Protein AF-A0A3M6FBQ6-F1 (afdb_monomer_lite)

Sequence (168 aa):
MKNIPTLTKALTYALTIFAPYSPLSLALPIEGKEMNNKLATHYFGRFQLDLPTGSEIVADYKLYNEKVELVSKNGKSDLSSFVDQTIEELKKGTAYGTSSRYEKTIPLSNGSVLILSKLDKLYTFHAYLLTSKNTLYRMLVKSISAKGIDGAINKTRLISESIFFRRP

Foldseek 3Di:
DDDDDDDDDDDDPPPDPPDPPPPPPPPDPDPDPPQPPDWDWDDAPPDIDTDGPPDDDDDWDDDPNWTKAFDDQQQVVCVVVVVVVVQVCQCVCNVVPANWHWDDKDAEDPRKIWTWTDGPQFIKIWTWAAEPNRTTITTIRTGHGPVCVVVVVVVSNVCSVVDYDDDD

pLDDT: mean 81.29, std 21.19, range [33.69, 97.94]

Structure (mmCIF, N/CA/C/O backbone):
data_AF-A0A3M6FBQ6-F1
#
_entry.id   AF-A0A3M6FBQ6-F1
#
loop_
_atom_site.group_PDB
_atom_site.id
_atom_site.type_symbol
_atom_site.label_atom_id
_atom_site.label_alt_id
_atom_site.label_comp_id
_atom_site.label_asym_id
_atom_site.label_entity_id
_atom_site.label_seq_id
_atom_site.pdbx_PDB_ins_code
_atom_site.Cartn_x
_atom_site.Cartn_y
_atom_site.Cartn_z
_atom_site.occupancy
_atom_site.B_iso_or_equiv
_atom_site.auth_seq_id
_atom_site.auth_comp_id
_atom_site.auth_asym_id
_atom_site.auth_atom_id
_atom_site.pdbx_PDB_model_num
ATOM 1 N N . MET A 1 1 ? -65.857 -24.733 -36.275 1.00 38.50 1 MET A N 1
ATOM 2 C CA . MET A 1 1 ? -65.086 -25.917 -36.738 1.00 38.50 1 MET A CA 1
ATOM 3 C C . MET A 1 1 ? -63.778 -25.448 -37.369 1.00 38.50 1 MET A C 1
ATOM 5 O O . MET A 1 1 ? -63.674 -24.265 -37.666 1.00 38.50 1 MET A O 1
ATOM 9 N N . LYS A 1 2 ? -62.782 -26.328 -37.543 1.00 39.53 2 LYS A N 1
ATOM 10 C CA . LYS A 1 2 ? -61.557 -26.017 -38.309 1.00 39.53 2 LYS A CA 1
ATOM 11 C C . LYS A 1 2 ? -61.869 -25.984 -39.814 1.00 39.53 2 LYS A C 1
ATOM 13 O O . LYS A 1 2 ? -62.692 -26.787 -40.245 1.00 39.53 2 LYS A O 1
ATOM 18 N N . ASN A 1 3 ? -61.182 -25.135 -40.589 1.00 35.06 3 ASN A N 1
ATOM 19 C CA . ASN A 1 3 ? -60.287 -25.580 -41.675 1.00 35.06 3 ASN A CA 1
ATOM 20 C C . ASN A 1 3 ? -59.474 -24.426 -42.316 1.00 35.06 3 ASN A C 1
ATOM 22 O O . ASN A 1 3 ? -59.814 -23.255 -42.200 1.00 35.06 3 ASN A O 1
ATOM 26 N N . ILE A 1 4 ? -58.359 -24.832 -42.927 1.00 40.94 4 ILE A N 1
ATOM 27 C CA . ILE A 1 4 ? -57.218 -24.143 -43.587 1.00 40.94 4 ILE A CA 1
ATOM 28 C C . ILE A 1 4 ? -57.056 -24.887 -44.960 1.00 40.94 4 ILE A C 1
ATOM 30 O O . ILE A 1 4 ? -57.608 -25.994 -45.014 1.00 40.94 4 ILE A O 1
ATOM 34 N N . PRO A 1 5 ? -56.369 -24.449 -46.061 1.00 53.56 5 PRO A N 1
ATOM 35 C CA . PRO A 1 5 ? -55.412 -23.347 -46.331 1.00 53.56 5 PRO A CA 1
ATOM 36 C C . PRO A 1 5 ? -56.053 -22.247 -47.234 1.00 53.56 5 PRO A C 1
ATOM 38 O O . PRO A 1 5 ? -57.242 -22.017 -47.059 1.00 53.56 5 PRO A O 1
ATOM 41 N N . THR A 1 6 ? -55.444 -21.452 -48.141 1.00 38.44 6 THR A N 1
ATOM 42 C CA . THR A 1 6 ? -54.124 -21.363 -48.845 1.00 38.44 6 THR A CA 1
ATOM 43 C C . THR A 1 6 ? -53.956 -19.893 -49.296 1.00 38.44 6 THR A C 1
ATOM 45 O O . THR A 1 6 ? -54.963 -19.295 -49.655 1.00 38.44 6 THR A O 1
ATOM 48 N N . LEU A 1 7 ? -52.838 -19.149 -49.247 1.00 40.38 7 LEU A N 1
ATOM 49 C CA . LEU A 1 7 ? -51.368 -19.338 -49.286 1.00 40.38 7 LEU A CA 1
ATOM 50 C C . LEU A 1 7 ? -50.700 -19.138 -50.669 1.00 40.38 7 LEU A C 1
ATOM 52 O O . LEU A 1 7 ? -50.410 -20.094 -51.373 1.00 40.38 7 LEU A O 1
ATOM 56 N N . THR A 1 8 ? -50.332 -17.882 -50.949 1.00 39.19 8 THR A N 1
ATOM 57 C CA . THR A 1 8 ? -49.108 -17.417 -51.653 1.00 39.19 8 THR A CA 1
ATOM 58 C C . THR A 1 8 ? -48.878 -15.968 -51.198 1.00 39.19 8 THR A C 1
ATOM 60 O O . THR A 1 8 ? -49.804 -15.169 -51.243 1.00 39.19 8 THR A O 1
ATOM 63 N N . LYS A 1 9 ? -47.784 -15.647 -50.494 1.00 34.19 9 LYS A N 1
ATOM 64 C CA . LYS A 1 9 ? -46.467 -15.228 -51.029 1.00 34.19 9 LYS A CA 1
ATOM 65 C C . LYS A 1 9 ? -46.538 -14.034 -52.003 1.00 34.19 9 LYS A C 1
ATOM 67 O O . LYS A 1 9 ? -47.236 -14.136 -52.998 1.00 34.19 9 LYS A O 1
ATOM 72 N N . ALA A 1 10 ? -45.752 -12.965 -51.853 1.00 40.75 10 ALA A N 1
ATOM 73 C CA . ALA A 1 10 ? -44.943 -12.479 -50.722 1.00 40.75 10 ALA A CA 1
ATOM 74 C C . ALA A 1 10 ? -44.494 -11.032 -51.024 1.00 40.75 10 ALA A C 1
ATOM 76 O O . ALA A 1 10 ? -44.232 -10.730 -52.186 1.00 40.75 10 ALA A O 1
ATOM 77 N N . LEU A 1 11 ? -44.291 -10.181 -50.010 1.00 33.69 11 LEU A N 1
ATOM 78 C CA . LEU A 1 11 ? -43.381 -9.036 -50.150 1.00 33.69 11 LEU A CA 1
ATOM 79 C C . LEU A 1 11 ? -42.716 -8.694 -48.811 1.00 33.69 11 LEU A C 1
ATOM 81 O O . LEU A 1 11 ? -43.385 -8.478 -47.802 1.00 33.69 11 LEU A O 1
ATOM 85 N N . THR A 1 12 ? -41.386 -8.697 -48.801 1.00 37.66 12 THR A N 1
ATOM 86 C CA . THR A 1 12 ? -40.575 -8.603 -47.583 1.00 37.66 12 THR A CA 1
ATOM 87 C C . THR A 1 12 ? -40.257 -7.143 -47.269 1.00 37.66 12 THR A C 1
ATOM 89 O O . THR A 1 12 ? -39.414 -6.541 -47.931 1.00 37.66 12 THR A O 1
ATOM 92 N N . TYR A 1 13 ? -40.881 -6.568 -46.238 1.00 38.50 13 TYR A N 1
ATOM 93 C CA . TYR A 1 13 ? -40.483 -5.253 -45.723 1.00 38.50 13 TYR A CA 1
ATOM 94 C C . TYR A 1 13 ? -39.176 -5.362 -44.925 1.00 38.50 13 TYR A C 1
ATOM 96 O O . TYR A 1 13 ? -39.173 -5.552 -43.710 1.00 38.50 13 TYR A O 1
ATOM 104 N N . ALA A 1 14 ? -38.048 -5.246 -45.627 1.00 39.47 14 ALA A N 1
ATOM 105 C CA . ALA A 1 14 ? -36.740 -5.069 -45.012 1.00 39.47 14 ALA A CA 1
ATOM 106 C C . ALA A 1 14 ? -36.617 -3.630 -44.484 1.00 39.47 14 ALA A C 1
ATOM 108 O O . ALA A 1 14 ? -36.318 -2.706 -45.240 1.00 39.47 14 ALA A O 1
ATOM 109 N N . LEU A 1 15 ? -36.873 -3.432 -43.188 1.00 36.41 15 LEU A N 1
ATOM 110 C CA . LEU A 1 15 ? -36.732 -2.126 -42.547 1.00 36.41 15 LEU A CA 1
ATOM 111 C C . LEU A 1 15 ? -35.239 -1.813 -42.329 1.00 36.41 15 LEU A C 1
ATOM 113 O O . LEU A 1 15 ? -34.652 -2.177 -41.310 1.00 36.41 15 LEU A O 1
ATOM 117 N N . THR A 1 16 ? -34.605 -1.170 -43.309 1.00 39.09 16 THR A N 1
ATOM 118 C CA . THR A 1 16 ? -33.205 -0.739 -43.226 1.00 39.09 16 THR A CA 1
ATOM 119 C C . THR A 1 16 ? -33.051 0.396 -42.217 1.00 39.09 16 THR A C 1
ATOM 121 O O . THR A 1 16 ? -33.258 1.570 -42.524 1.00 39.09 16 THR A O 1
ATOM 124 N N . ILE A 1 17 ? -32.657 0.050 -40.990 1.00 43.06 17 ILE A N 1
ATOM 125 C CA . ILE A 1 17 ? -32.263 1.035 -39.980 1.00 43.06 17 ILE A CA 1
ATOM 126 C C . ILE A 1 17 ? -30.976 1.715 -40.460 1.00 43.06 17 ILE A C 1
ATOM 128 O O . ILE A 1 17 ? -29.884 1.159 -40.341 1.00 43.06 17 ILE A O 1
ATOM 132 N N . PHE A 1 18 ? -31.108 2.929 -40.995 1.00 38.28 18 PHE A N 1
ATOM 133 C CA . PHE A 1 18 ? -29.983 3.823 -41.259 1.00 38.28 18 PHE A CA 1
ATOM 134 C C . PHE A 1 18 ? -29.390 4.300 -39.927 1.00 38.28 18 PHE A C 1
ATOM 136 O O . PHE A 1 18 ? -29.717 5.371 -39.419 1.00 38.28 18 PHE A O 1
ATOM 143 N N . ALA A 1 19 ? -28.497 3.494 -39.355 1.00 45.62 19 ALA A N 1
ATOM 144 C CA . ALA A 1 19 ? -27.541 3.993 -38.384 1.00 45.62 19 ALA A CA 1
ATOM 145 C C . ALA A 1 19 ? -26.556 4.917 -39.127 1.00 45.62 19 ALA A C 1
ATOM 147 O O . ALA A 1 19 ? -25.917 4.459 -40.081 1.00 45.62 19 ALA A O 1
ATOM 148 N N . PRO A 1 20 ? -26.408 6.197 -38.738 1.00 44.94 20 PRO A N 1
ATOM 149 C CA . PRO A 1 20 ? -25.350 7.029 -39.283 1.00 44.94 20 PRO A CA 1
ATOM 150 C C . PRO A 1 20 ? -24.011 6.470 -38.797 1.00 44.94 20 PRO A C 1
ATOM 152 O O . PRO A 1 20 ? -23.634 6.637 -37.638 1.00 44.94 20 PRO A O 1
ATOM 155 N N . TYR A 1 21 ? -23.290 5.793 -39.691 1.00 41.84 21 TYR A N 1
ATOM 156 C CA . TYR A 1 21 ? -21.879 5.503 -39.480 1.00 41.84 21 TYR A CA 1
ATOM 157 C C . TYR A 1 21 ? -21.140 6.838 -39.394 1.00 41.84 21 TYR A C 1
ATOM 159 O O . TYR A 1 21 ? -20.873 7.469 -40.417 1.00 41.84 21 TYR A O 1
ATOM 167 N N . SER A 1 22 ? -20.793 7.262 -38.177 1.00 48.62 22 SER A N 1
ATOM 168 C CA . SER A 1 22 ? -19.751 8.265 -37.984 1.00 48.62 22 SER A CA 1
ATOM 169 C C . SER A 1 22 ? -18.507 7.776 -38.730 1.00 48.62 22 SER A C 1
ATOM 171 O O . SER A 1 22 ? -18.017 6.690 -38.396 1.00 48.62 22 SER A O 1
ATOM 173 N N . PRO A 1 23 ? -17.992 8.504 -39.736 1.00 47.41 23 PRO A N 1
ATOM 174 C CA . PRO A 1 23 ? -16.745 8.111 -40.365 1.00 47.41 23 PRO A CA 1
ATOM 175 C C . PRO A 1 23 ? -15.662 8.098 -39.286 1.00 47.41 23 PRO A C 1
ATOM 177 O O . PRO A 1 23 ? -15.526 9.056 -38.520 1.00 47.41 23 PRO A O 1
ATOM 180 N N . LEU A 1 24 ? -14.902 7.002 -39.211 1.00 45.06 24 LEU A N 1
ATOM 181 C CA . LEU A 1 24 ? -13.674 6.972 -38.422 1.00 45.06 24 LEU A CA 1
ATOM 182 C C . LEU A 1 24 ? -12.810 8.138 -38.896 1.00 45.06 24 LEU A C 1
ATOM 184 O O . LEU A 1 24 ? -12.448 8.193 -40.072 1.00 45.06 24 LEU A O 1
ATOM 188 N N . SER A 1 25 ? -12.531 9.080 -37.994 1.00 47.38 25 SER A N 1
ATOM 189 C CA . SER A 1 25 ? -11.725 10.251 -38.319 1.00 47.38 25 SER A CA 1
ATOM 190 C C . SER A 1 25 ? -10.333 9.781 -38.726 1.00 47.38 25 SER A C 1
ATOM 192 O O . SER A 1 25 ? -9.545 9.347 -37.883 1.00 47.38 25 SER A O 1
ATOM 194 N N . LEU A 1 26 ? -10.054 9.818 -40.030 1.00 46.34 26 LEU A N 1
ATOM 195 C CA . LEU A 1 26 ? -8.717 9.598 -40.558 1.00 46.34 26 LEU A CA 1
ATOM 196 C C . LEU A 1 26 ? -7.842 10.727 -40.024 1.00 46.34 26 LEU A C 1
ATOM 198 O O . LEU A 1 26 ? -7.990 11.880 -40.429 1.00 46.34 26 LEU A O 1
ATOM 202 N N . ALA A 1 27 ? -6.961 10.387 -39.084 1.00 51.53 27 ALA A N 1
ATOM 203 C CA . ALA A 1 27 ? -5.993 11.326 -38.548 1.00 51.53 27 ALA A CA 1
ATOM 204 C C . ALA A 1 27 ? -5.185 11.914 -39.711 1.00 51.53 27 ALA A C 1
ATOM 206 O O . ALA A 1 27 ? -4.566 11.175 -40.480 1.00 51.53 27 ALA A O 1
ATOM 207 N N . LEU A 1 28 ? -5.223 13.242 -39.848 1.00 47.66 28 LEU A N 1
ATOM 208 C CA . LEU A 1 28 ? -4.429 13.942 -40.850 1.00 47.66 28 LEU A CA 1
ATOM 209 C C . LEU A 1 28 ? -2.942 13.623 -40.622 1.00 47.66 28 LEU A C 1
ATOM 211 O O . LEU A 1 28 ? -2.510 13.574 -39.465 1.00 47.66 28 LEU A O 1
ATOM 215 N N . PRO A 1 29 ? -2.151 13.409 -41.690 1.00 42.69 29 PRO A N 1
ATOM 216 C CA . PRO A 1 29 ? -0.722 13.193 -41.545 1.00 42.69 29 PRO A CA 1
ATOM 217 C C . PRO A 1 29 ? -0.098 14.443 -40.920 1.00 42.69 29 PRO A C 1
ATOM 219 O O . PRO A 1 29 ? -0.137 15.527 -41.501 1.00 42.69 29 PRO A O 1
ATOM 222 N N . ILE A 1 30 ? 0.456 14.290 -39.718 1.00 54.59 30 ILE A N 1
ATOM 223 C CA . ILE A 1 30 ? 1.212 15.351 -39.052 1.00 54.59 30 ILE A CA 1
ATOM 224 C C . ILE A 1 30 ? 2.458 15.612 -39.901 1.00 54.59 30 ILE A C 1
ATOM 226 O O . ILE A 1 30 ? 3.219 14.679 -40.166 1.00 54.59 30 ILE A O 1
ATOM 230 N N . GLU A 1 31 ? 2.668 16.860 -40.330 1.00 45.16 31 GLU A N 1
ATOM 231 C CA . GLU A 1 31 ? 3.867 17.222 -41.088 1.00 45.16 31 GLU A CA 1
ATOM 232 C C . GLU A 1 31 ? 5.129 16.864 -40.297 1.00 45.16 31 GLU A C 1
ATOM 234 O O . GLU A 1 31 ? 5.275 17.178 -39.111 1.00 45.16 31 GLU A O 1
ATOM 239 N N . GLY A 1 32 ? 6.034 16.154 -40.967 1.00 47.56 32 GLY A N 1
ATOM 240 C CA . GLY A 1 32 ? 7.158 15.499 -40.324 1.00 47.56 32 GLY A CA 1
ATOM 241 C C . GLY A 1 32 ? 8.203 16.477 -39.800 1.00 47.56 32 GLY A C 1
ATOM 242 O O . GLY A 1 32 ? 9.180 16.767 -40.487 1.00 47.56 32 GLY A O 1
ATOM 243 N N . LYS A 1 33 ? 8.117 16.822 -38.510 1.00 51.12 33 LYS A N 1
ATOM 244 C CA . LYS A 1 33 ? 9.339 16.738 -37.695 1.00 51.12 33 LYS A CA 1
ATOM 245 C C . LYS A 1 33 ? 9.882 15.323 -37.862 1.00 51.12 33 LYS A C 1
ATOM 247 O O . LYS A 1 33 ? 9.116 14.372 -37.714 1.00 51.12 33 LYS A O 1
ATOM 252 N N . GLU A 1 34 ? 11.178 15.180 -38.128 1.00 52.22 34 GLU A N 1
ATOM 253 C CA . GLU A 1 34 ? 11.815 13.865 -38.108 1.00 52.22 34 GLU A CA 1
ATOM 254 C C . GLU A 1 34 ? 11.585 13.223 -36.736 1.00 52.22 34 GLU A C 1
ATOM 256 O O . GLU A 1 34 ? 12.182 13.615 -35.729 1.00 52.22 34 GLU A O 1
ATOM 261 N N . MET A 1 35 ? 10.691 12.233 -36.685 1.00 55.72 35 MET A N 1
ATOM 262 C CA . MET A 1 35 ? 10.605 11.364 -35.528 1.00 55.72 35 MET A CA 1
ATOM 263 C C . MET A 1 35 ? 11.943 10.646 -35.417 1.00 55.72 35 MET A C 1
ATOM 265 O O . MET A 1 35 ? 12.365 9.918 -36.315 1.00 55.72 35 MET A O 1
ATOM 269 N N . ASN A 1 36 ? 12.618 10.860 -34.292 1.00 59.03 36 ASN A N 1
ATOM 270 C CA . ASN A 1 36 ? 13.792 10.095 -33.919 1.00 59.03 36 ASN A CA 1
ATOM 271 C C . ASN A 1 36 ? 13.317 8.655 -33.677 1.00 59.03 36 ASN A C 1
ATOM 273 O O . ASN A 1 36 ? 12.908 8.321 -32.568 1.00 59.03 36 ASN A O 1
ATOM 277 N N . ASN A 1 37 ? 13.317 7.833 -34.735 1.00 69.81 37 ASN A N 1
ATOM 278 C CA . ASN A 1 37 ? 12.667 6.512 -34.833 1.00 69.81 37 ASN A CA 1
ATOM 279 C C . ASN A 1 37 ? 13.227 5.435 -33.878 1.00 69.81 37 ASN A C 1
ATOM 281 O O . ASN A 1 37 ? 12.945 4.246 -34.013 1.00 69.81 37 ASN A O 1
ATOM 285 N N . LYS A 1 38 ? 14.011 5.848 -32.882 1.00 89.62 38 LYS A N 1
ATOM 286 C CA . LYS A 1 38 ? 14.379 5.060 -31.714 1.00 89.62 38 LYS A CA 1
ATOM 287 C C . LYS A 1 38 ? 13.136 4.859 -30.852 1.00 89.62 38 LYS A C 1
ATOM 289 O O . LYS A 1 38 ? 12.667 5.784 -30.184 1.00 89.62 38 LYS A O 1
ATOM 294 N N . LEU A 1 39 ? 12.620 3.638 -30.853 1.00 92.25 39 LEU A N 1
ATOM 295 C CA . LEU A 1 39 ? 11.622 3.210 -29.883 1.00 92.25 39 LEU A CA 1
ATOM 296 C C . LEU A 1 39 ? 12.296 2.891 -28.540 1.00 92.25 39 LEU A C 1
ATOM 298 O O . LEU A 1 39 ? 13.438 2.429 -28.501 1.00 92.25 39 LEU A O 1
ATOM 302 N N . ALA A 1 40 ? 11.575 3.132 -27.452 1.00 93.06 40 ALA A N 1
ATOM 303 C CA . ALA A 1 40 ? 11.929 2.753 -26.095 1.00 93.06 40 ALA A CA 1
ATOM 304 C C . ALA A 1 40 ? 10.881 1.768 -25.555 1.00 93.06 40 ALA A C 1
ATOM 306 O O . ALA A 1 40 ? 9.677 1.977 -25.711 1.00 93.06 40 ALA A O 1
ATOM 307 N N . THR A 1 41 ? 11.341 0.687 -24.926 1.00 94.62 41 THR A N 1
ATOM 308 C CA . THR A 1 41 ? 10.480 -0.402 -24.452 1.00 94.62 41 THR A CA 1
ATOM 309 C C . THR A 1 41 ? 9.962 -0.133 -23.042 1.00 94.62 41 THR A C 1
ATOM 311 O O . THR A 1 41 ? 10.700 -0.244 -22.059 1.00 94.62 41 THR A O 1
ATOM 314 N N . HIS A 1 42 ? 8.670 0.165 -22.924 1.00 95.06 42 HIS A N 1
ATOM 315 C CA . HIS A 1 42 ? 7.988 0.395 -21.653 1.00 95.06 42 HIS A CA 1
ATOM 316 C C . HIS A 1 42 ? 7.185 -0.835 -21.207 1.00 95.06 42 HIS A C 1
ATOM 318 O O . HIS A 1 42 ? 6.826 -1.702 -22.005 1.00 95.06 42 HIS A O 1
ATOM 324 N N . TYR A 1 43 ? 6.920 -0.929 -19.901 1.00 95.12 43 TYR A N 1
ATOM 325 C CA . TYR A 1 43 ? 6.293 -2.093 -19.274 1.00 95.12 43 TYR A CA 1
ATOM 326 C C . TYR A 1 43 ? 5.137 -1.651 -18.376 1.00 95.12 43 TYR A C 1
ATOM 328 O O . TYR A 1 43 ? 5.350 -0.960 -17.381 1.00 95.12 43 TYR A O 1
ATOM 336 N N . PHE A 1 44 ? 3.922 -2.087 -18.709 1.00 95.38 44 PHE A N 1
ATOM 337 C CA . PHE A 1 44 ? 2.683 -1.701 -18.038 1.00 95.38 44 PHE A CA 1
ATOM 338 C C . PHE A 1 44 ? 1.984 -2.949 -17.482 1.00 95.38 44 PHE A C 1
ATOM 340 O O . PHE A 1 44 ? 1.238 -3.655 -18.167 1.00 95.38 44 PHE A O 1
ATOM 347 N N . GLY A 1 45 ? 2.268 -3.262 -16.215 1.00 93.31 45 GLY A N 1
ATOM 348 C CA . GLY A 1 45 ? 1.726 -4.432 -15.521 1.00 93.31 45 GLY A CA 1
ATOM 349 C C . GLY A 1 45 ? 2.250 -5.751 -16.096 1.00 93.31 45 GLY A C 1
ATOM 350 O O . GLY A 1 45 ? 3.309 -6.221 -15.691 1.00 93.31 45 GLY A O 1
ATOM 351 N N . ARG A 1 46 ? 1.494 -6.359 -17.019 1.00 95.19 46 ARG A N 1
ATOM 352 C CA . ARG A 1 46 ? 1.875 -7.591 -17.743 1.00 95.19 46 ARG A CA 1
ATOM 353 C C . ARG A 1 46 ? 2.203 -7.366 -19.221 1.00 95.19 46 ARG A C 1
ATOM 355 O O . ARG A 1 46 ? 2.594 -8.314 -19.892 1.00 95.19 46 ARG A O 1
ATOM 362 N N . PHE A 1 47 ? 2.034 -6.146 -19.725 1.00 96.38 47 PHE A N 1
ATOM 363 C CA . PHE A 1 47 ? 2.230 -5.817 -21.133 1.00 96.38 47 PHE A CA 1
ATOM 364 C C . PHE A 1 47 ? 3.555 -5.090 -21.352 1.00 96.38 47 PHE A C 1
ATOM 366 O O . PHE A 1 47 ? 3.976 -4.283 -20.522 1.00 96.38 47 PHE A O 1
ATOM 373 N N . GLN A 1 48 ? 4.184 -5.370 -22.489 1.00 96.38 48 GLN A N 1
ATOM 374 C CA . GLN A 1 48 ? 5.293 -4.601 -23.042 1.00 96.38 48 GLN A CA 1
ATOM 375 C C . GLN A 1 48 ? 4.742 -3.719 -24.168 1.00 96.38 48 GLN A C 1
ATOM 377 O O . GLN A 1 48 ? 3.884 -4.171 -24.926 1.00 96.38 48 GLN A O 1
ATOM 382 N N . LEU A 1 49 ? 5.210 -2.476 -24.266 1.00 95.44 49 LEU A N 1
ATOM 383 C CA . LEU A 1 49 ? 4.820 -1.540 -25.317 1.00 95.44 49 LEU A CA 1
ATOM 384 C C . LEU A 1 49 ? 6.013 -0.668 -25.710 1.00 95.44 49 LEU A C 1
ATOM 386 O O . LEU A 1 49 ? 6.586 0.022 -24.867 1.00 95.44 49 LEU A O 1
ATOM 390 N N . ASP A 1 50 ? 6.363 -0.693 -26.989 1.00 95.69 50 ASP A N 1
ATOM 391 C CA . ASP A 1 50 ? 7.426 0.130 -27.557 1.00 95.69 50 ASP A CA 1
ATOM 392 C C . ASP A 1 50 ?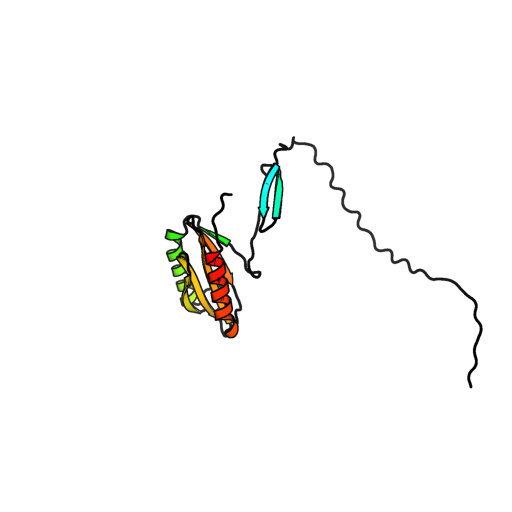 6.855 1.487 -27.998 1.00 95.69 50 ASP A C 1
ATOM 394 O O . ASP A 1 50 ? 5.892 1.546 -28.764 1.00 95.69 50 ASP A O 1
ATOM 398 N N . LEU A 1 51 ? 7.421 2.583 -27.484 1.00 93.25 51 LEU A N 1
ATOM 399 C CA . LEU A 1 51 ? 6.951 3.958 -27.711 1.00 93.25 51 LEU A CA 1
ATOM 400 C C . LEU A 1 51 ? 8.080 4.843 -28.269 1.00 93.25 51 LEU A C 1
ATOM 402 O O . LEU A 1 51 ? 9.247 4.572 -27.988 1.00 93.25 51 LEU A O 1
ATOM 406 N N . PRO A 1 52 ? 7.788 5.918 -29.026 1.00 93.81 52 PRO A N 1
ATOM 407 C CA . PRO A 1 52 ? 8.813 6.859 -29.480 1.00 93.81 52 PRO A CA 1
ATOM 408 C C . PRO A 1 52 ? 9.618 7.452 -28.315 1.00 93.81 52 PRO A C 1
ATOM 410 O O . PRO A 1 52 ? 9.044 7.893 -27.314 1.00 93.81 52 PRO A O 1
ATOM 413 N N . THR A 1 53 ? 10.947 7.498 -28.442 1.00 90.94 53 THR A N 1
ATOM 414 C CA . THR A 1 53 ? 11.823 8.098 -27.421 1.00 90.94 53 THR A CA 1
ATOM 415 C C . THR A 1 53 ? 11.442 9.560 -27.178 1.00 90.94 53 THR A C 1
ATOM 417 O O . THR A 1 53 ? 11.434 10.363 -28.108 1.00 90.94 53 THR A O 1
ATOM 420 N N . GLY A 1 54 ? 11.167 9.911 -25.918 1.00 87.94 54 GLY A N 1
ATOM 421 C CA . GLY A 1 54 ? 10.709 11.250 -25.525 1.00 87.94 54 GLY A CA 1
ATOM 422 C C . GLY A 1 54 ? 9.186 11.414 -25.462 1.00 87.94 54 GLY A C 1
ATOM 423 O O . GLY A 1 54 ? 8.718 12.528 -25.259 1.00 87.94 54 GLY A O 1
ATOM 424 N N . SER A 1 55 ? 8.415 10.330 -25.603 1.00 90.31 55 SER A N 1
ATOM 425 C CA . SER A 1 55 ? 6.972 10.329 -25.322 1.00 90.31 55 SER A CA 1
ATOM 426 C C . SER A 1 55 ? 6.685 10.717 -23.865 1.00 90.31 55 SER A C 1
ATOM 428 O O . SER A 1 55 ? 7.281 10.154 -22.944 1.00 90.31 55 SER A O 1
ATOM 430 N N . GLU A 1 56 ? 5.737 11.628 -23.641 1.00 94.00 56 GLU A N 1
ATOM 431 C CA . GLU A 1 56 ? 5.200 11.910 -22.306 1.00 94.00 56 GLU A CA 1
ATOM 432 C C . GLU A 1 56 ? 4.260 10.772 -21.882 1.00 94.00 56 GLU A C 1
ATOM 434 O O . GLU A 1 56 ? 3.301 10.445 -22.581 1.00 94.00 56 GLU A O 1
ATOM 439 N N . ILE A 1 57 ? 4.554 10.128 -20.748 1.00 92.62 57 ILE A N 1
ATOM 440 C CA . ILE A 1 57 ? 3.860 8.917 -20.291 1.00 92.62 57 ILE A CA 1
ATOM 441 C C . ILE A 1 57 ? 3.288 9.153 -18.894 1.00 92.62 57 ILE A C 1
ATOM 443 O O . ILE A 1 57 ? 4.028 9.368 -17.934 1.00 92.62 57 ILE A O 1
ATOM 447 N N . VAL A 1 58 ? 1.966 9.029 -18.775 1.00 93.00 58 VAL A N 1
ATOM 448 C CA . VAL A 1 58 ? 1.242 8.981 -17.498 1.00 93.00 58 VAL A CA 1
ATOM 449 C C . VAL A 1 58 ? 0.685 7.570 -17.321 1.00 93.00 58 VAL A C 1
ATOM 451 O O . VAL A 1 58 ? 0.065 7.030 -18.235 1.00 93.00 58 VAL A O 1
ATOM 454 N N . ALA A 1 59 ? 0.912 6.957 -16.158 1.00 92.38 59 ALA A N 1
ATOM 455 C CA . ALA A 1 59 ? 0.463 5.599 -15.866 1.00 92.38 59 ALA A CA 1
ATOM 456 C C . ALA A 1 59 ? 0.026 5.458 -14.403 1.00 92.38 59 ALA A C 1
ATOM 458 O O . ALA A 1 59 ? 0.814 5.701 -13.489 1.00 92.38 59 ALA A O 1
ATOM 459 N N . ASP A 1 60 ? -1.212 5.006 -14.199 1.00 93.75 60 ASP A N 1
ATOM 460 C CA . ASP A 1 60 ? -1.771 4.669 -12.890 1.00 93.75 60 ASP A CA 1
ATOM 461 C C . ASP A 1 60 ? -1.886 3.151 -12.721 1.00 93.75 60 ASP A C 1
ATOM 463 O O . ASP A 1 60 ? -2.302 2.430 -13.630 1.00 93.75 60 ASP A O 1
ATOM 467 N N . TYR A 1 61 ? -1.569 2.665 -11.520 1.00 95.31 61 TYR A N 1
ATOM 468 C CA . TYR A 1 61 ? -1.618 1.246 -11.176 1.00 95.31 61 TYR A CA 1
ATOM 469 C C . TYR A 1 61 ? -2.683 0.971 -10.116 1.00 95.31 61 TYR A C 1
ATOM 471 O O . TYR A 1 61 ? -2.862 1.740 -9.169 1.00 95.31 61 TYR A O 1
ATOM 479 N N . LYS A 1 62 ? -3.383 -0.159 -10.261 1.00 96.00 62 LYS A N 1
ATOM 480 C CA . LYS A 1 62 ? -4.417 -0.616 -9.327 1.00 96.00 62 LYS A CA 1
ATOM 481 C C . LYS A 1 62 ? -4.223 -2.077 -8.937 1.00 96.00 62 LYS A C 1
ATOM 483 O O . LYS A 1 62 ? -3.963 -2.918 -9.794 1.00 96.00 62 LYS A O 1
ATOM 488 N N . LEU A 1 63 ? -4.450 -2.387 -7.663 1.00 94.19 63 LEU A N 1
ATOM 489 C CA . LEU A 1 63 ? -4.570 -3.748 -7.138 1.00 94.19 63 LEU A CA 1
ATOM 490 C C . LEU A 1 63 ? -5.925 -3.870 -6.435 1.00 94.19 63 LEU A C 1
ATOM 492 O O . LEU A 1 63 ? -6.284 -3.027 -5.622 1.00 94.19 63 LEU A O 1
ATOM 496 N N . TYR A 1 64 ? -6.708 -4.898 -6.774 1.00 92.25 64 TYR A N 1
ATOM 497 C CA . TYR A 1 64 ? -8.087 -5.062 -6.279 1.00 92.25 64 TYR A CA 1
ATOM 498 C C . TYR A 1 64 ? -8.978 -3.808 -6.484 1.00 92.25 64 TYR A C 1
ATOM 500 O O . TYR A 1 64 ? -9.811 -3.492 -5.643 1.00 92.25 64 TYR A O 1
ATOM 508 N N . ASN A 1 65 ? -8.802 -3.114 -7.620 1.00 92.88 65 ASN A N 1
ATOM 509 C CA . ASN A 1 65 ? -9.394 -1.811 -7.995 1.00 92.88 65 ASN A CA 1
ATOM 510 C C . ASN A 1 65 ? -8.907 -0.579 -7.195 1.00 92.88 65 ASN A C 1
ATOM 512 O O . ASN A 1 65 ? -9.134 0.550 -7.638 1.00 92.88 65 ASN A O 1
ATOM 516 N N . GLU A 1 66 ? -8.177 -0.763 -6.098 1.00 94.38 66 GLU A N 1
ATOM 517 C CA . GLU A 1 66 ? -7.618 0.339 -5.311 1.00 94.38 66 GLU A CA 1
ATOM 518 C C . GLU A 1 66 ? -6.279 0.805 -5.888 1.00 94.38 66 GLU A C 1
ATOM 520 O O . GLU A 1 66 ? -5.484 0.006 -6.393 1.00 94.38 66 GLU A O 1
ATOM 525 N N . LYS A 1 67 ? -6.041 2.118 -5.852 1.00 96.06 67 LYS A N 1
ATOM 526 C CA . LYS A 1 67 ? -4.862 2.747 -6.458 1.00 96.06 67 LYS A CA 1
ATOM 527 C C . LYS A 1 67 ? -3.597 2.455 -5.644 1.00 96.06 67 LYS A C 1
ATOM 529 O O . LYS A 1 67 ? -3.623 2.512 -4.415 1.00 96.06 67 LYS A O 1
ATOM 534 N N . VAL A 1 68 ? -2.494 2.180 -6.339 1.00 96.31 68 VAL A N 1
ATOM 535 C CA . VAL A 1 68 ? -1.151 2.041 -5.762 1.00 96.31 68 VAL A CA 1
ATOM 536 C C . VAL A 1 68 ? -0.325 3.256 -6.173 1.00 96.31 68 VAL A C 1
ATOM 538 O O . VAL A 1 68 ? -0.019 3.439 -7.349 1.00 96.31 68 VAL A O 1
ATOM 541 N N . GLU A 1 69 ? 0.019 4.098 -5.205 1.00 96.12 69 GLU A N 1
ATOM 542 C CA . GLU A 1 69 ? 0.665 5.395 -5.424 1.00 96.12 69 GLU A CA 1
ATOM 543 C C . GLU A 1 69 ? 2.119 5.365 -4.951 1.00 96.12 69 GLU A C 1
ATOM 545 O O . GLU A 1 69 ? 2.398 4.893 -3.852 1.00 96.12 69 GLU A O 1
ATOM 550 N N . LEU A 1 70 ? 3.055 5.881 -5.750 1.00 95.00 70 LEU A N 1
ATOM 551 C CA . LEU A 1 70 ? 4.433 6.112 -5.306 1.00 95.00 70 LEU A CA 1
ATOM 552 C C . LEU A 1 70 ? 4.452 7.313 -4.350 1.00 95.00 70 LEU A C 1
ATOM 554 O O . LEU A 1 70 ? 4.149 8.423 -4.780 1.00 95.00 70 LEU A O 1
ATOM 558 N N . VAL A 1 71 ? 4.831 7.107 -3.083 1.00 96.00 71 VAL A N 1
ATOM 559 C CA . VAL A 1 71 ? 4.863 8.183 -2.068 1.00 96.00 71 VAL A CA 1
ATOM 560 C C . VAL A 1 71 ? 6.269 8.570 -1.614 1.00 96.00 71 VAL A C 1
ATOM 562 O O . VAL A 1 71 ? 6.470 9.707 -1.205 1.00 96.00 71 VAL A O 1
ATOM 565 N N . SER A 1 72 ? 7.266 7.683 -1.728 1.00 95.62 72 SER A N 1
ATOM 566 C CA . SER A 1 72 ? 8.676 8.070 -1.556 1.00 95.62 72 SER A CA 1
ATOM 567 C C . SER A 1 72 ? 9.655 7.146 -2.292 1.00 95.62 72 SER A C 1
ATOM 569 O O . SER A 1 72 ? 9.390 5.966 -2.520 1.00 95.62 72 SER A O 1
ATOM 571 N N . LYS A 1 73 ? 10.830 7.688 -2.636 1.00 94.69 73 LYS A N 1
ATOM 572 C CA . LYS A 1 73 ? 12.012 6.948 -3.118 1.00 94.69 73 LYS A CA 1
ATOM 573 C C . LYS A 1 73 ? 13.026 6.636 -1.996 1.00 94.69 73 LYS A C 1
ATOM 575 O O . LYS A 1 73 ? 14.049 6.015 -2.270 1.00 94.69 73 LYS A O 1
ATOM 580 N N . ASN A 1 74 ? 12.746 7.063 -0.761 1.00 94.69 74 ASN A N 1
ATOM 581 C CA . ASN A 1 74 ? 13.567 6.885 0.441 1.00 94.69 74 ASN A CA 1
ATOM 582 C C . ASN A 1 74 ? 12.757 6.276 1.612 1.00 94.69 74 ASN A C 1
ATOM 584 O O . ASN A 1 74 ? 12.837 6.682 2.767 1.00 94.69 74 ASN A O 1
ATOM 588 N N . GLY A 1 75 ? 11.931 5.283 1.294 1.00 92.69 75 GLY A N 1
ATOM 589 C CA . GLY A 1 75 ? 10.872 4.751 2.143 1.00 92.69 75 GLY A CA 1
ATOM 590 C C . GLY A 1 75 ? 11.243 4.404 3.584 1.00 92.69 75 GLY A C 1
ATOM 591 O O . GLY A 1 75 ? 10.428 4.625 4.465 1.00 92.69 75 GLY A O 1
ATOM 592 N N . LYS A 1 76 ? 12.440 3.874 3.856 1.00 93.19 76 LYS A N 1
ATOM 593 C CA . LYS A 1 76 ? 12.835 3.419 5.200 1.00 93.19 76 LYS A CA 1
ATOM 594 C C . LYS A 1 76 ? 12.973 4.543 6.227 1.00 93.19 76 LYS A C 1
ATOM 596 O O . LYS A 1 76 ? 12.694 4.285 7.392 1.00 93.19 76 LYS A O 1
ATOM 601 N N . SER A 1 77 ? 13.399 5.745 5.832 1.00 93.81 77 SER A N 1
ATOM 602 C CA . SER A 1 77 ? 13.406 6.907 6.736 1.00 93.81 77 SER A CA 1
ATOM 603 C C . SER A 1 77 ? 12.031 7.552 6.840 1.00 93.81 77 SER A C 1
ATOM 605 O O . SER A 1 77 ? 11.648 8.025 7.903 1.00 93.81 77 SER A O 1
ATOM 607 N N . ASP A 1 78 ? 11.287 7.556 5.737 1.00 95.75 78 ASP A N 1
ATOM 608 C CA . ASP A 1 78 ? 10.085 8.377 5.605 1.00 95.75 78 ASP A CA 1
ATOM 609 C C . ASP A 1 78 ? 8.831 7.650 6.132 1.00 95.75 78 ASP A C 1
ATOM 611 O O . ASP A 1 78 ? 7.838 8.283 6.488 1.00 95.75 78 ASP A O 1
ATOM 615 N N . LEU A 1 79 ? 8.871 6.311 6.195 1.00 96.06 79 LEU A N 1
ATOM 616 C CA . LEU A 1 79 ? 7.761 5.441 6.593 1.00 96.06 79 LEU A CA 1
ATOM 617 C C . LEU A 1 79 ? 7.198 5.770 7.978 1.00 96.06 79 LEU A C 1
ATOM 619 O O . LEU A 1 79 ? 5.979 5.771 8.122 1.00 96.06 79 LEU A O 1
ATOM 623 N N . SER A 1 80 ? 8.044 6.048 8.975 1.00 95.50 80 SER A N 1
ATOM 624 C CA . SER A 1 80 ? 7.578 6.438 10.313 1.00 95.50 80 SER A CA 1
ATOM 625 C C . SER A 1 80 ? 6.761 7.723 10.242 1.00 95.50 80 SER A C 1
ATOM 627 O O . SER A 1 80 ? 5.602 7.716 10.634 1.00 95.50 80 SER A O 1
ATOM 629 N N . SER A 1 81 ? 7.299 8.771 9.612 1.00 96.81 81 SER A N 1
ATOM 630 C CA . SER A 1 81 ? 6.606 10.051 9.411 1.00 96.81 81 SER A CA 1
ATOM 631 C C . SER A 1 81 ? 5.243 9.881 8.721 1.00 96.81 81 SER A C 1
ATOM 633 O O . SER A 1 81 ? 4.231 10.380 9.214 1.00 96.81 81 SER A O 1
ATOM 635 N N . PHE A 1 82 ? 5.172 9.097 7.636 1.00 95.62 82 PHE A N 1
ATOM 636 C CA . PHE A 1 82 ? 3.902 8.810 6.954 1.00 95.62 82 PHE A CA 1
ATOM 637 C C . PHE A 1 82 ? 2.906 8.018 7.818 1.00 95.62 82 PHE A C 1
ATOM 639 O O . PHE A 1 82 ? 1.697 8.263 7.744 1.00 95.62 82 PHE A O 1
ATOM 646 N N . VAL A 1 83 ? 3.386 7.056 8.611 1.00 96.19 83 VAL A N 1
ATOM 647 C CA . VAL A 1 83 ? 2.553 6.241 9.507 1.00 96.19 83 VAL A CA 1
ATOM 648 C C . VAL A 1 83 ? 2.035 7.085 10.670 1.00 96.19 83 VAL A C 1
ATOM 650 O O . VAL A 1 83 ? 0.828 7.102 10.909 1.00 96.19 83 VAL A O 1
ATOM 653 N N . ASP A 1 84 ? 2.909 7.838 11.332 1.00 95.88 84 ASP A N 1
ATOM 654 C CA . ASP A 1 84 ? 2.589 8.686 12.479 1.00 95.88 84 ASP A CA 1
ATOM 655 C C . ASP A 1 84 ? 1.626 9.814 12.086 1.00 95.88 84 ASP A C 1
ATOM 657 O O . ASP A 1 84 ? 0.610 10.007 12.756 1.00 95.88 84 ASP A O 1
ATOM 661 N N . GLN A 1 85 ? 1.856 10.486 10.948 1.00 94.19 85 GLN A N 1
ATOM 662 C CA . GLN A 1 85 ? 0.913 11.467 10.396 1.00 94.19 85 GLN A CA 1
ATOM 663 C C . GLN A 1 85 ? -0.475 10.845 10.180 1.00 94.19 85 GLN A C 1
ATOM 665 O O . GLN A 1 85 ? -1.481 11.405 10.619 1.00 94.19 85 GLN A O 1
ATOM 670 N N . THR A 1 86 ? -0.540 9.669 9.550 1.00 93.94 86 THR A N 1
ATOM 671 C CA . THR A 1 86 ? -1.813 8.985 9.268 1.00 93.94 86 THR A CA 1
ATOM 672 C C . THR A 1 86 ? -2.531 8.581 10.557 1.00 93.94 86 THR A C 1
ATOM 674 O O . THR A 1 86 ? -3.748 8.733 10.666 1.00 93.94 86 THR A O 1
ATOM 677 N N . ILE A 1 87 ? -1.795 8.105 11.565 1.00 93.94 87 ILE A N 1
ATOM 678 C CA . ILE A 1 87 ? -2.341 7.779 12.889 1.00 93.94 87 ILE A CA 1
ATOM 679 C C . ILE A 1 87 ? -2.897 9.038 13.572 1.00 93.94 87 ILE A C 1
ATOM 681 O O . ILE A 1 87 ? -3.984 8.984 14.146 1.00 93.94 87 ILE A O 1
ATOM 685 N N . GLU A 1 88 ? -2.208 10.176 13.487 1.00 92.25 88 GLU A N 1
ATOM 686 C CA . GLU A 1 88 ? -2.673 11.444 14.057 1.00 92.25 88 GLU A CA 1
ATOM 687 C C . GLU A 1 88 ? -3.914 12.010 13.347 1.00 92.25 88 GLU A C 1
ATOM 689 O O . GLU A 1 88 ? -4.851 12.446 14.018 1.00 92.25 88 GLU A O 1
ATOM 694 N N . GLU A 1 89 ? -3.983 11.955 12.015 1.00 89.75 89 GLU A N 1
ATOM 695 C CA . GLU A 1 89 ? -5.176 12.348 11.242 1.00 89.75 89 GLU A CA 1
ATOM 696 C C . GLU A 1 89 ? -6.405 11.480 11.575 1.00 89.75 89 GLU A C 1
ATOM 698 O O . GLU A 1 89 ? -7.534 11.981 11.651 1.00 89.75 89 GLU A O 1
ATOM 703 N N . LEU A 1 90 ? -6.187 10.184 11.828 1.00 89.94 90 LEU A N 1
ATOM 704 C CA . LEU A 1 90 ? -7.215 9.232 12.257 1.00 89.94 90 LEU A CA 1
ATOM 705 C C . LEU A 1 90 ? -7.642 9.426 13.722 1.00 89.94 90 LEU A C 1
ATOM 707 O O . LEU A 1 90 ? -8.829 9.328 14.033 1.00 89.94 90 LEU A O 1
ATOM 711 N N . LYS A 1 91 ? -6.711 9.724 14.640 1.00 86.44 91 LYS A N 1
ATOM 712 C CA . LYS A 1 91 ? -7.030 10.053 16.047 1.00 86.44 91 LYS A CA 1
ATOM 713 C C . LYS A 1 91 ? -7.882 11.317 16.149 1.00 86.44 91 LYS A C 1
ATOM 715 O O . LYS A 1 91 ? -8.847 11.344 16.907 1.00 86.44 91 LYS A O 1
ATOM 720 N N . LYS A 1 92 ? -7.553 12.342 15.356 1.00 83.12 92 LYS A N 1
ATOM 721 C CA . LYS A 1 92 ? -8.281 13.622 15.287 1.00 83.12 92 LYS A CA 1
ATOM 722 C C . LYS A 1 92 ? -9.634 13.509 14.568 1.00 83.12 92 LYS A C 1
ATOM 724 O O . LYS A 1 92 ? -10.359 14.496 14.480 1.00 83.12 92 LYS A O 1
ATOM 729 N N . GLY A 1 93 ? -9.977 12.331 14.028 1.00 69.50 93 GLY A N 1
ATOM 730 C CA . GLY A 1 93 ? -11.226 12.086 13.299 1.00 69.50 93 GLY A CA 1
ATOM 731 C C . GLY A 1 93 ? -11.386 12.938 12.036 1.00 69.50 93 GLY A C 1
ATOM 732 O O . GLY A 1 93 ? -12.506 13.124 11.570 1.00 69.50 93 GLY A O 1
ATOM 733 N N . THR A 1 94 ? -10.286 13.493 11.517 1.00 55.81 94 THR A N 1
ATOM 734 C CA . THR A 1 94 ? -10.283 14.464 10.409 1.00 55.81 94 THR A CA 1
ATOM 735 C C . THR A 1 94 ? -10.044 13.795 9.055 1.00 55.81 94 THR A C 1
ATOM 737 O O . THR A 1 94 ? -10.324 14.392 8.015 1.00 55.81 94 THR A O 1
ATOM 740 N N . ALA A 1 95 ? -9.563 12.546 9.058 1.00 57.75 95 ALA A N 1
ATOM 741 C CA . ALA A 1 95 ? -9.277 11.752 7.868 1.00 57.75 95 ALA A CA 1
ATOM 742 C C . ALA A 1 95 ? -10.46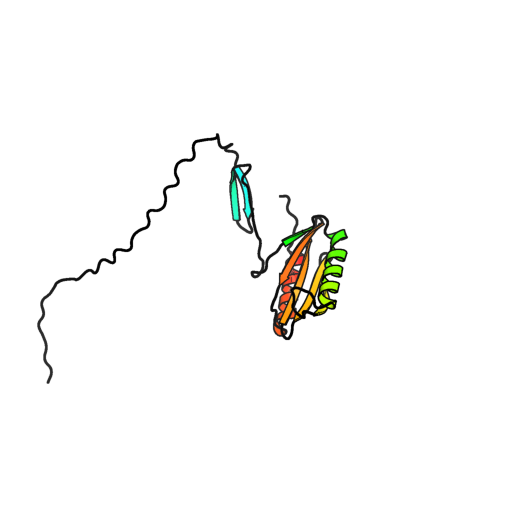1 11.734 6.875 1.00 57.75 95 ALA A C 1
ATOM 744 O O . ALA A 1 95 ? -11.497 11.096 7.088 1.00 57.75 95 ALA A O 1
ATOM 745 N N . TYR A 1 96 ? -10.279 12.444 5.758 1.00 54.91 96 TYR A N 1
ATOM 746 C CA . TYR A 1 96 ? -11.251 12.588 4.668 1.00 54.91 96 TYR A CA 1
ATOM 747 C C . TYR A 1 96 ? -12.630 13.143 5.085 1.00 54.91 96 TYR A C 1
ATOM 749 O O . TYR A 1 96 ? -13.626 12.840 4.434 1.00 54.91 96 TYR A O 1
ATOM 757 N N . GLY A 1 97 ? -12.709 13.940 6.160 1.00 54.41 97 GLY A N 1
ATOM 758 C CA . GLY A 1 97 ? -13.975 14.528 6.630 1.00 54.41 97 GLY A CA 1
ATOM 759 C C . GLY A 1 97 ? -14.976 13.503 7.179 1.00 54.41 97 GLY A C 1
ATOM 760 O O . GLY A 1 97 ? -16.169 13.784 7.269 1.00 54.41 97 GLY A O 1
ATOM 761 N N . THR A 1 98 ? -14.503 12.307 7.536 1.00 56.12 98 THR A N 1
ATOM 762 C CA . THR A 1 98 ? -15.314 11.225 8.102 1.00 56.12 98 THR A CA 1
ATOM 763 C C . THR A 1 98 ? -14.730 10.789 9.437 1.00 56.12 98 THR A C 1
ATOM 765 O O . THR A 1 98 ? -13.516 10.826 9.622 1.00 56.12 98 THR A O 1
ATOM 768 N N . SER A 1 99 ? -15.568 10.317 10.363 1.00 65.44 99 SER A N 1
ATOM 769 C CA . SER A 1 99 ? -15.144 9.882 11.703 1.00 65.44 99 SER A CA 1
ATOM 770 C C . SER A 1 99 ? -14.400 8.533 11.708 1.00 65.44 99 SER A C 1
ATOM 772 O O . SER A 1 99 ? -14.688 7.671 12.540 1.00 65.44 99 SER A O 1
ATOM 774 N N . SER A 1 100 ? -13.468 8.322 10.773 1.00 77.31 100 SER A N 1
ATOM 775 C CA . SER A 1 100 ? -12.640 7.120 10.718 1.00 77.31 100 SER A CA 1
ATOM 776 C C . SER A 1 100 ? -11.590 7.166 11.826 1.00 77.31 100 SER A C 1
ATOM 778 O O . SER A 1 100 ? -10.724 8.037 11.823 1.00 77.31 100 SER A O 1
ATOM 780 N N . ARG A 1 101 ? -11.677 6.237 12.781 1.00 87.19 101 ARG A N 1
ATOM 781 C CA . ARG A 1 101 ? -10.801 6.171 13.960 1.00 87.19 101 ARG A CA 1
ATOM 782 C C . ARG A 1 101 ? -9.722 5.115 13.775 1.00 87.19 101 ARG A C 1
ATOM 784 O O . ARG A 1 101 ? -9.997 4.049 13.230 1.00 87.19 101 ARG A O 1
ATOM 791 N N . TYR A 1 102 ? -8.512 5.400 14.246 1.00 93.12 102 TYR A N 1
ATOM 792 C CA . TYR A 1 102 ? -7.424 4.422 14.312 1.00 93.12 102 TYR A CA 1
ATOM 793 C C . TYR A 1 102 ? -7.818 3.231 15.203 1.00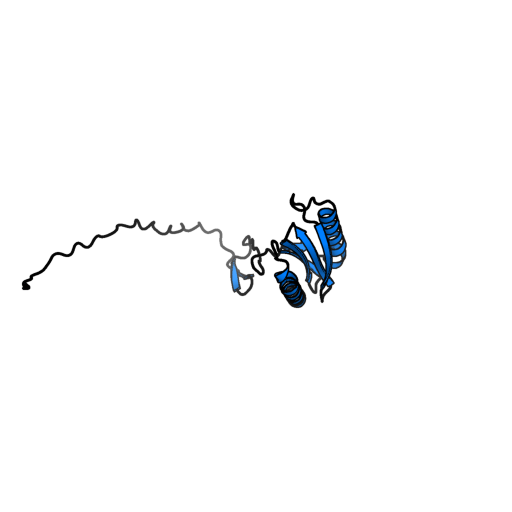 93.12 102 TYR A C 1
ATOM 795 O O . TYR A 1 102 ? -8.324 3.431 16.305 1.00 93.12 102 TYR A O 1
ATOM 803 N N . GLU A 1 103 ? -7.566 2.008 14.728 1.00 93.75 103 GLU A N 1
ATOM 804 C CA . GLU A 1 103 ? -7.784 0.765 15.483 1.00 93.75 103 GLU A CA 1
ATOM 805 C C . GLU A 1 103 ? -6.446 0.132 15.891 1.00 93.75 103 GLU A C 1
ATOM 807 O O . GLU A 1 103 ? -6.198 -0.088 17.074 1.00 93.75 103 GLU A O 1
ATOM 812 N N . LYS A 1 104 ? -5.577 -0.179 14.914 1.00 95.38 104 LYS A N 1
ATOM 813 C CA . LYS A 1 104 ? -4.257 -0.792 15.149 1.00 95.38 104 LYS A CA 1
ATOM 814 C C . LYS A 1 104 ? -3.323 -0.677 13.946 1.00 95.38 104 LYS A C 1
ATOM 816 O O . LYS A 1 104 ? -3.768 -0.719 12.800 1.00 95.38 104 LYS A O 1
ATOM 821 N N . THR A 1 105 ? -2.023 -0.655 14.213 1.00 97.69 105 THR A N 1
ATOM 822 C CA . THR A 1 105 ? -0.964 -0.876 13.220 1.00 97.69 105 THR A CA 1
ATOM 823 C C . THR A 1 105 ? -0.571 -2.356 13.181 1.00 97.69 105 THR A C 1
ATOM 825 O O . THR A 1 105 ? -0.509 -3.020 14.214 1.00 97.69 105 THR A O 1
ATOM 828 N N . ILE A 1 106 ? -0.316 -2.882 11.984 1.00 97.56 106 ILE A N 1
ATOM 829 C CA . ILE A 1 106 ? 0.048 -4.275 11.713 1.00 97.56 106 ILE A CA 1
ATOM 830 C C . ILE A 1 106 ? 1.369 -4.276 10.919 1.00 97.56 106 ILE A C 1
ATOM 832 O O . ILE A 1 106 ? 1.391 -3.749 9.803 1.00 97.56 106 ILE A O 1
ATOM 836 N N . PRO A 1 107 ? 2.468 -4.848 11.445 1.00 96.44 107 PRO A N 1
ATOM 837 C CA . PRO A 1 107 ? 3.702 -5.011 10.683 1.00 96.44 107 PRO A CA 1
ATOM 838 C C . PRO A 1 107 ? 3.551 -6.107 9.617 1.00 96.44 107 PRO A C 1
ATOM 840 O O . PRO A 1 107 ? 2.824 -7.088 9.809 1.00 96.44 107 PRO A O 1
ATOM 843 N N . LEU A 1 108 ? 4.256 -5.946 8.497 1.00 95.62 108 LEU A N 1
ATOM 844 C CA . LEU A 1 108 ? 4.272 -6.879 7.370 1.00 95.62 108 LEU A CA 1
ATOM 845 C C . LEU A 1 108 ? 5.708 -7.330 7.045 1.00 95.62 108 LEU A C 1
ATOM 847 O O . LEU A 1 108 ? 6.693 -6.720 7.465 1.00 95.62 108 LEU A O 1
ATOM 851 N N . SER A 1 109 ? 5.814 -8.408 6.272 1.00 82.62 109 SER A N 1
ATOM 852 C CA . SER A 1 109 ? 6.967 -9.319 6.215 1.00 82.62 109 SER A CA 1
ATOM 853 C C . SER A 1 109 ? 8.301 -8.708 5.758 1.00 82.62 109 SER A C 1
ATOM 855 O O . SER A 1 109 ? 9.352 -9.278 6.030 1.00 82.62 109 SER A O 1
ATOM 857 N N . ASN A 1 110 ? 8.286 -7.555 5.082 1.00 87.31 110 ASN A N 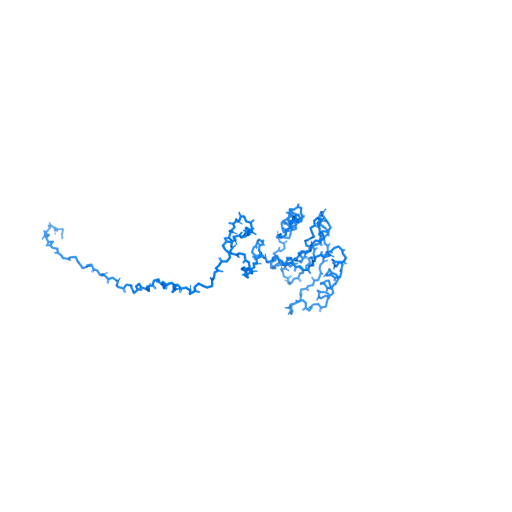1
ATOM 858 C CA . ASN A 1 110 ? 9.481 -6.894 4.540 1.00 87.31 110 ASN A CA 1
ATOM 859 C C . ASN A 1 110 ? 9.765 -5.497 5.145 1.00 87.31 110 ASN A C 1
ATOM 861 O O . ASN A 1 110 ? 10.551 -4.730 4.585 1.00 87.31 110 ASN A O 1
ATOM 865 N N . GLY A 1 111 ? 9.103 -5.143 6.253 1.00 91.69 111 GLY A N 1
ATOM 866 C CA . GLY A 1 111 ? 9.125 -3.792 6.831 1.00 91.69 111 GLY A CA 1
ATOM 867 C C . GLY A 1 111 ? 8.026 -2.861 6.302 1.00 91.69 111 GLY A C 1
ATOM 868 O O . GLY A 1 111 ? 7.935 -1.721 6.746 1.00 91.69 111 GLY A O 1
ATOM 869 N N . SER A 1 112 ? 7.171 -3.336 5.391 1.00 96.44 112 SER A N 1
ATOM 870 C CA . SER A 1 112 ? 5.889 -2.692 5.080 1.00 96.44 112 SER A CA 1
ATOM 871 C C . SER A 1 112 ? 4.980 -2.630 6.317 1.00 96.44 112 SER A C 1
ATOM 873 O O . SER A 1 112 ? 5.086 -3.447 7.235 1.00 96.44 112 SER A O 1
ATOM 875 N N . VAL A 1 113 ? 4.046 -1.680 6.328 1.00 97.88 113 VAL A N 1
ATOM 876 C CA . VAL A 1 113 ? 3.133 -1.424 7.452 1.00 97.88 113 VAL A CA 1
ATOM 877 C C . VAL A 1 113 ? 1.695 -1.328 6.951 1.00 97.88 113 VAL A C 1
ATOM 879 O O . VAL A 1 113 ? 1.430 -0.741 5.908 1.00 97.88 113 VAL A O 1
ATOM 882 N N . LEU A 1 114 ? 0.748 -1.881 7.705 1.00 97.94 114 LEU A N 1
ATOM 883 C CA . LEU A 1 114 ? -0.684 -1.750 7.454 1.00 97.94 114 LEU A CA 1
ATOM 884 C C . LEU A 1 114 ? -1.368 -1.097 8.659 1.00 97.94 114 LEU A C 1
ATOM 886 O O . LEU A 1 114 ? -1.398 -1.673 9.743 1.00 97.94 114 LEU A O 1
ATOM 890 N N . ILE A 1 115 ? -1.953 0.085 8.467 1.00 97.50 115 ILE A N 1
ATOM 891 C CA . ILE A 1 115 ? -2.786 0.749 9.479 1.00 97.50 115 ILE A CA 1
ATOM 892 C C . ILE A 1 115 ? -4.249 0.375 9.236 1.00 97.50 115 ILE A C 1
ATOM 894 O O . ILE A 1 115 ? -4.777 0.590 8.142 1.00 97.50 115 ILE A O 1
ATOM 898 N N . LEU A 1 116 ? -4.909 -0.150 10.266 1.00 96.19 116 LEU A N 1
ATOM 899 C CA . LEU A 1 116 ? -6.349 -0.371 10.305 1.00 96.19 116 LEU A CA 1
ATOM 900 C C . LEU A 1 116 ? -7.049 0.842 10.927 1.00 96.19 116 LEU A C 1
ATOM 902 O O . LEU A 1 116 ? -6.709 1.258 12.038 1.00 96.19 116 LEU A O 1
ATOM 906 N N . SER A 1 117 ? -8.075 1.356 10.251 1.00 93.88 117 SER A N 1
ATOM 907 C CA . SER A 1 117 ? -9.039 2.297 10.822 1.00 93.88 117 SER A CA 1
ATOM 908 C C . SER A 1 117 ? -10.480 1.832 10.608 1.00 93.88 117 SER A C 1
ATOM 910 O O . SER A 1 117 ? -10.759 1.020 9.725 1.00 93.88 117 SER A O 1
ATOM 912 N N . LYS A 1 118 ? -11.408 2.334 11.427 1.00 91.25 118 LYS A N 1
ATOM 913 C CA . LYS A 1 118 ? -12.831 1.965 11.424 1.00 91.25 118 LYS A CA 1
ATOM 914 C C . LYS A 1 118 ? -13.724 3.181 11.219 1.00 91.25 118 LYS A C 1
ATOM 916 O O . LYS A 1 118 ? -13.500 4.215 11.838 1.00 91.25 118 LYS A O 1
ATOM 921 N N . LEU A 1 119 ? -14.741 3.045 10.375 1.00 85.94 119 LEU A N 1
ATOM 922 C CA . LEU A 1 119 ? -15.771 4.040 10.076 1.00 85.94 119 LEU A CA 1
ATOM 923 C C . LEU A 1 119 ? -17.151 3.361 10.174 1.00 85.94 119 LEU A C 1
ATOM 925 O O . LEU A 1 119 ? -17.522 2.579 9.301 1.00 85.94 119 LEU A O 1
ATOM 929 N N . ASP A 1 120 ? -17.890 3.634 11.255 1.00 85.44 120 ASP A N 1
ATOM 930 C CA . ASP A 1 120 ? -19.114 2.904 11.643 1.00 85.44 120 ASP A CA 1
ATOM 931 C C . ASP A 1 120 ? -18.910 1.368 11.623 1.00 85.44 120 ASP A C 1
ATOM 933 O O . ASP A 1 120 ? -18.183 0.828 12.461 1.00 85.44 120 ASP A O 1
ATOM 937 N N . LYS A 1 121 ? -19.526 0.659 10.668 1.00 87.56 121 LYS A N 1
ATOM 938 C CA . LYS A 1 121 ? -19.476 -0.807 10.504 1.00 87.56 121 LYS A CA 1
ATOM 939 C C . LYS A 1 121 ? -18.436 -1.268 9.479 1.00 87.56 121 LYS A C 1
ATOM 941 O O . LYS A 1 121 ? -18.282 -2.472 9.261 1.00 87.56 121 LYS A O 1
ATOM 946 N N . LEU A 1 122 ? -17.751 -0.323 8.839 1.00 91.81 122 LEU A N 1
ATOM 947 C CA . LEU A 1 122 ? -16.756 -0.555 7.800 1.00 91.81 122 LEU A CA 1
ATOM 948 C C . LEU A 1 122 ? -15.351 -0.224 8.303 1.00 91.81 122 LEU A C 1
ATOM 950 O O . LEU A 1 122 ? -15.160 0.503 9.276 1.00 91.81 122 LEU A O 1
ATOM 954 N N . TYR A 1 123 ? -14.360 -0.761 7.608 1.00 93.44 123 TYR A N 1
ATOM 955 C CA . TYR A 1 123 ? -12.949 -0.609 7.910 1.00 93.44 123 TYR A CA 1
ATOM 956 C C . TYR A 1 123 ? -12.196 -0.098 6.680 1.00 93.44 123 TYR A C 1
ATOM 958 O O . TYR A 1 123 ? -12.566 -0.373 5.536 1.00 93.44 123 TYR A O 1
ATOM 966 N N . THR A 1 124 ? -11.125 0.643 6.935 1.00 93.94 124 THR A N 1
ATOM 967 C CA . THR A 1 124 ? -10.234 1.219 5.929 1.00 93.94 124 THR A CA 1
ATOM 968 C C . THR A 1 124 ? -8.809 0.790 6.252 1.00 93.94 124 THR A C 1
ATOM 970 O O . THR A 1 124 ? -8.391 0.796 7.410 1.00 93.94 124 THR A O 1
ATOM 973 N N . PHE A 1 125 ? -8.071 0.371 5.230 1.00 95.56 125 PHE A N 1
ATOM 974 C CA . PHE A 1 125 ? -6.689 -0.086 5.335 1.00 95.56 125 PHE A CA 1
ATOM 975 C C . PHE A 1 125 ? -5.784 0.933 4.645 1.00 95.56 125 PHE A C 1
ATOM 977 O O . PHE A 1 125 ? -5.926 1.169 3.445 1.00 95.56 125 PHE A O 1
ATOM 984 N N . HIS A 1 126 ? -4.821 1.491 5.376 1.00 96.38 126 HIS A N 1
ATOM 985 C CA . HIS A 1 126 ? -3.750 2.311 4.806 1.00 96.38 126 HIS A CA 1
ATOM 986 C C . HIS A 1 126 ? -2.496 1.435 4.756 1.00 96.38 126 HIS A C 1
ATOM 988 O O . HIS A 1 126 ? -1.828 1.233 5.771 1.00 96.38 126 HIS A O 1
ATOM 994 N N . ALA A 1 127 ? -2.232 0.837 3.595 1.00 97.56 127 ALA A N 1
ATOM 995 C CA . ALA A 1 127 ? -1.092 -0.046 3.382 1.00 97.56 127 ALA A CA 1
ATOM 996 C C . ALA A 1 127 ? 0.099 0.745 2.825 1.00 97.56 127 ALA A C 1
ATOM 998 O O . ALA A 1 127 ? 0.020 1.331 1.745 1.00 97.56 127 ALA A O 1
ATOM 999 N N . TYR A 1 128 ? 1.203 0.720 3.562 1.00 97.88 128 TYR A N 1
ATOM 1000 C CA . TYR A 1 128 ? 2.490 1.318 3.235 1.00 97.88 128 TYR A CA 1
ATOM 1001 C C . TYR A 1 128 ? 3.449 0.207 2.813 1.00 97.88 128 TYR A C 1
ATOM 1003 O O . TYR A 1 128 ? 3.959 -0.545 3.642 1.00 97.88 128 TYR A O 1
ATOM 1011 N N . LEU A 1 129 ? 3.627 0.072 1.501 1.00 97.00 129 LEU A N 1
ATOM 1012 C CA . LEU A 1 129 ? 4.280 -1.044 0.826 1.00 97.00 129 LEU A CA 1
ATOM 1013 C C . LEU A 1 129 ? 5.704 -0.654 0.411 1.00 97.00 129 LEU A C 1
ATOM 1015 O O . LEU A 1 129 ? 5.918 0.039 -0.586 1.00 97.00 129 LEU A O 1
ATOM 1019 N N . LEU A 1 130 ? 6.679 -1.082 1.206 1.00 96.06 130 LEU A N 1
ATOM 1020 C CA . LEU A 1 130 ? 8.106 -0.860 0.995 1.00 96.06 130 LEU A CA 1
ATOM 1021 C C . LEU A 1 130 ? 8.679 -1.898 0.014 1.00 96.06 130 LEU A C 1
ATOM 1023 O O . LEU A 1 130 ? 8.298 -3.064 0.059 1.00 96.06 130 LEU A O 1
ATOM 1027 N N . THR A 1 131 ? 9.635 -1.506 -0.834 1.00 94.19 131 THR A N 1
ATOM 1028 C CA .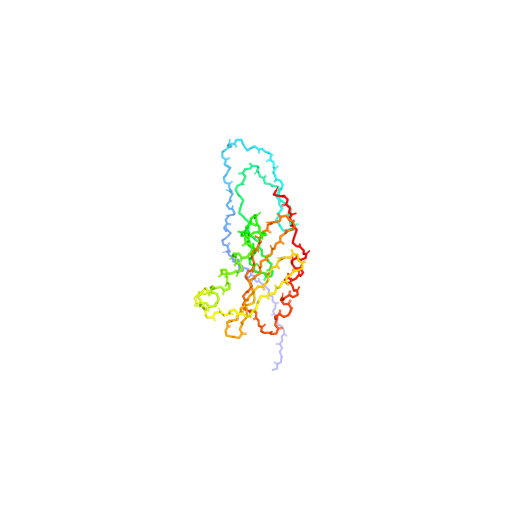 THR A 1 131 ? 10.381 -2.419 -1.721 1.00 94.19 131 THR A CA 1
ATOM 1029 C C . THR A 1 131 ? 11.807 -2.689 -1.237 1.00 94.19 131 THR A C 1
ATOM 1031 O O . THR A 1 131 ? 12.404 -1.922 -0.475 1.00 94.19 131 THR A O 1
ATOM 1034 N N . SER A 1 132 ? 12.418 -3.755 -1.764 1.00 87.75 132 SER A N 1
ATOM 1035 C CA . SER A 1 132 ? 13.806 -4.157 -1.476 1.00 87.75 132 SER A CA 1
ATOM 1036 C C . SER A 1 132 ? 14.872 -3.083 -1.762 1.00 87.75 132 SER A C 1
ATOM 1038 O O . SER A 1 132 ? 15.959 -3.135 -1.184 1.00 87.75 132 SER A O 1
ATOM 1040 N N . LYS A 1 133 ? 14.575 -2.087 -2.610 1.00 88.81 133 LYS A N 1
ATOM 1041 C CA . LYS A 1 133 ? 15.428 -0.910 -2.867 1.00 88.81 133 LYS A CA 1
ATOM 1042 C C . LYS A 1 133 ? 14.766 0.392 -2.412 1.00 88.81 133 LYS A C 1
ATOM 1044 O O . LYS A 1 133 ? 14.811 1.397 -3.112 1.00 88.81 133 LYS A O 1
ATOM 1049 N N . ASN A 1 134 ? 14.199 0.381 -1.206 1.00 91.25 134 ASN A N 1
ATOM 1050 C CA . ASN A 1 134 ? 13.859 1.596 -0.461 1.00 91.25 134 ASN A CA 1
ATOM 1051 C C . ASN A 1 134 ? 12.786 2.489 -1.124 1.00 91.25 134 ASN A C 1
ATOM 1053 O O . ASN A 1 134 ? 12.667 3.661 -0.794 1.00 91.25 134 ASN A O 1
ATOM 1057 N N . THR A 1 135 ? 11.991 1.964 -2.057 1.00 95.00 135 THR A N 1
ATOM 1058 C CA . THR A 1 135 ? 10.847 2.697 -2.626 1.00 95.00 135 THR A CA 1
ATOM 1059 C C . THR A 1 135 ? 9.607 2.399 -1.791 1.00 95.00 135 THR A C 1
ATOM 1061 O O . THR A 1 135 ? 9.398 1.245 -1.425 1.00 95.00 135 THR A O 1
ATOM 1064 N N . LEU A 1 136 ? 8.798 3.410 -1.481 1.00 96.50 136 LEU A N 1
ATOM 1065 C CA . LEU A 1 136 ? 7.574 3.277 -0.694 1.00 96.50 136 LEU A CA 1
ATOM 1066 C C . LEU A 1 136 ? 6.353 3.621 -1.540 1.00 96.50 136 LEU A C 1
ATOM 1068 O O . LEU A 1 136 ? 6.253 4.719 -2.094 1.00 96.50 136 LEU A O 1
ATOM 1072 N N . TYR A 1 137 ? 5.413 2.686 -1.577 1.00 96.94 137 TYR A N 1
ATOM 1073 C CA . TYR A 1 137 ? 4.102 2.856 -2.183 1.00 96.94 137 TYR A CA 1
ATOM 1074 C C . TYR A 1 137 ? 3.017 2.927 -1.108 1.00 96.94 137 TYR A C 1
ATOM 1076 O O . TYR A 1 137 ? 3.151 2.340 -0.035 1.00 96.94 137 TYR A O 1
ATOM 1084 N N . ARG A 1 138 ? 1.917 3.616 -1.404 1.00 97.06 138 ARG A N 1
ATOM 1085 C CA . ARG A 1 138 ? 0.711 3.671 -0.575 1.00 97.06 138 ARG A CA 1
ATOM 1086 C C . ARG A 1 138 ? -0.457 3.059 -1.339 1.00 97.06 138 ARG A C 1
ATOM 1088 O O . ARG A 1 138 ? -0.631 3.327 -2.524 1.00 97.06 138 ARG A O 1
ATOM 1095 N N . MET A 1 139 ? -1.263 2.255 -0.657 1.00 96.94 139 MET A N 1
ATOM 1096 C CA . MET A 1 139 ? -2.534 1.740 -1.161 1.00 96.94 139 MET A CA 1
ATOM 1097 C C . MET A 1 139 ? -3.596 1.927 -0.078 1.00 96.94 139 MET A C 1
ATOM 1099 O O . MET A 1 139 ? -3.427 1.469 1.052 1.00 96.94 139 MET A O 1
ATOM 1103 N N . LEU A 1 140 ? -4.678 2.624 -0.419 1.00 95.19 140 LEU A N 1
ATOM 1104 C CA . LEU A 1 140 ? -5.777 2.938 0.492 1.00 95.19 140 LEU A CA 1
ATOM 1105 C C . LEU A 1 140 ? -6.997 2.096 0.112 1.00 95.19 140 LEU A C 1
ATOM 1107 O O . LEU A 1 140 ? -7.671 2.426 -0.857 1.00 95.19 140 LEU A O 1
ATOM 1111 N N . VAL A 1 141 ? -7.275 1.028 0.864 1.00 93.50 141 VAL A N 1
ATOM 1112 C CA . VAL A 1 141 ? -8.450 0.167 0.631 1.00 93.50 141 VAL A CA 1
ATOM 1113 C C . VAL A 1 141 ? -9.596 0.619 1.526 1.00 93.50 141 VAL A C 1
ATOM 1115 O O . VAL A 1 141 ? -9.426 0.691 2.745 1.00 93.50 141 VAL A O 1
ATOM 1118 N N . LYS A 1 142 ? -10.758 0.922 0.948 1.00 90.31 142 LYS A N 1
ATOM 1119 C CA . LYS A 1 142 ? -11.928 1.442 1.677 1.00 90.31 142 LYS A CA 1
ATOM 1120 C C . LYS A 1 142 ? -13.035 0.393 1.824 1.00 90.31 142 LYS A C 1
ATOM 1122 O O . LYS A 1 142 ? -13.064 -0.622 1.134 1.00 90.31 142 LYS A O 1
ATOM 1127 N N . SER A 1 143 ? -13.985 0.673 2.716 1.00 89.31 143 SER A N 1
ATOM 1128 C CA . SER A 1 143 ? -15.271 -0.040 2.819 1.00 89.31 143 SER A CA 1
ATOM 1129 C C . SER A 1 143 ? -15.183 -1.554 3.084 1.00 89.31 143 SER A C 1
ATOM 1131 O O . SER A 1 143 ? -16.073 -2.314 2.701 1.00 89.31 143 SER A O 1
ATOM 1133 N N . ILE A 1 144 ? -14.137 -2.012 3.776 1.00 92.69 144 ILE A N 1
ATOM 1134 C CA . ILE A 1 144 ? -13.961 -3.420 4.153 1.00 92.69 144 ILE A CA 1
ATOM 1135 C C . ILE A 1 144 ? -14.968 -3.772 5.256 1.00 92.69 144 ILE A C 1
ATOM 1137 O O . ILE A 1 144 ? -15.030 -3.107 6.287 1.00 92.69 144 ILE A O 1
ATOM 1141 N N . SER A 1 145 ? -15.762 -4.829 5.073 1.00 93.94 145 SER A N 1
ATOM 1142 C CA . SER A 1 145 ? -16.653 -5.318 6.136 1.00 93.94 145 SER A CA 1
ATOM 1143 C C . SER A 1 145 ? -15.867 -6.055 7.226 1.00 93.94 145 SER A C 1
ATOM 1145 O O . SER A 1 145 ? -14.821 -6.641 6.949 1.00 93.94 145 SER A O 1
ATOM 1147 N N . ALA A 1 146 ? -16.391 -6.104 8.455 1.00 93.00 146 ALA A N 1
ATOM 1148 C CA . ALA A 1 146 ? -15.739 -6.795 9.576 1.00 93.00 146 ALA A CA 1
ATOM 1149 C C . ALA A 1 146 ? -15.338 -8.255 9.258 1.00 93.00 146 ALA A C 1
ATOM 1151 O O . ALA A 1 146 ? -14.257 -8.697 9.636 1.00 93.00 146 ALA A O 1
ATOM 1152 N N . LYS A 1 147 ? -16.165 -8.986 8.492 1.00 95.31 147 LYS A N 1
ATOM 1153 C CA . LYS A 1 147 ? -15.886 -10.369 8.051 1.00 95.31 147 LYS A CA 1
ATOM 1154 C C . LYS A 1 147 ? -14.765 -10.475 7.003 1.00 95.31 147 LYS A C 1
ATOM 1156 O O . LYS A 1 147 ? -14.258 -11.564 6.767 1.00 95.31 147 LYS A O 1
ATOM 1161 N N . GLY A 1 148 ? -14.411 -9.372 6.342 1.00 94.25 148 GLY A N 1
ATOM 1162 C CA . GLY A 1 148 ? -13.378 -9.316 5.306 1.00 94.25 148 GLY A CA 1
ATOM 1163 C C . GLY A 1 148 ? -11.977 -8.964 5.815 1.00 94.25 148 GLY A C 1
ATOM 1164 O O . GLY A 1 148 ? -11.030 -9.072 5.038 1.00 94.25 148 GLY A O 1
ATOM 1165 N N . ILE A 1 149 ? -11.831 -8.553 7.083 1.00 95.06 149 ILE A N 1
ATOM 1166 C CA . ILE A 1 149 ? -10.578 -8.008 7.634 1.00 95.06 149 ILE A CA 1
ATOM 1167 C C . ILE A 1 149 ? -9.410 -8.988 7.472 1.00 95.06 149 ILE A C 1
ATOM 1169 O O . ILE A 1 149 ? -8.407 -8.632 6.860 1.00 95.06 149 ILE A O 1
ATOM 1173 N N . ASP A 1 150 ? -9.530 -10.226 7.951 1.00 95.69 150 ASP A N 1
ATOM 1174 C CA . ASP A 1 150 ? -8.405 -11.175 7.943 1.00 95.69 150 ASP A CA 1
ATOM 1175 C C . ASP A 1 150 ? -8.009 -11.602 6.521 1.00 95.69 150 ASP A C 1
ATOM 1177 O O . ASP A 1 150 ? -6.824 -11.713 6.194 1.00 95.69 150 ASP A O 1
ATOM 1181 N N . GLY A 1 151 ? -8.998 -11.749 5.633 1.00 95.75 151 GLY A N 1
ATOM 1182 C CA . GLY A 1 151 ? -8.771 -11.998 4.208 1.00 95.75 151 GLY A CA 1
ATOM 1183 C C . GLY A 1 151 ? -8.066 -10.830 3.510 1.00 95.75 151 GLY A C 1
ATOM 1184 O O . GLY A 1 151 ? -7.195 -11.051 2.668 1.00 95.75 151 GLY A O 1
ATOM 1185 N N . ALA A 1 152 ? -8.393 -9.589 3.881 1.00 94.75 152 ALA A N 1
ATOM 1186 C CA . ALA A 1 152 ? -7.701 -8.402 3.392 1.00 94.75 152 ALA A CA 1
ATOM 1187 C C . ALA A 1 152 ? -6.269 -8.308 3.953 1.00 94.75 152 ALA A C 1
ATOM 1189 O O . ALA A 1 152 ? -5.347 -8.086 3.173 1.00 94.75 152 ALA A O 1
ATOM 1190 N N . ILE A 1 153 ? -6.048 -8.568 5.251 1.00 95.88 153 ILE A N 1
ATOM 1191 C CA . ILE A 1 153 ? -4.707 -8.558 5.874 1.00 95.88 153 ILE A CA 1
ATOM 1192 C C . ILE A 1 153 ? -3.794 -9.569 5.177 1.00 95.88 153 ILE A C 1
ATOM 1194 O O . ILE A 1 153 ? -2.668 -9.238 4.804 1.00 95.88 153 ILE A O 1
ATOM 1198 N N . ASN A 1 154 ? -4.281 -10.792 4.950 1.00 96.06 154 ASN A N 1
ATOM 1199 C CA . ASN A 1 154 ? -3.503 -11.834 4.285 1.00 96.06 154 ASN A CA 1
ATOM 1200 C C . ASN A 1 154 ? -3.208 -11.490 2.815 1.00 96.06 154 ASN A C 1
ATOM 1202 O O . ASN A 1 154 ? -2.098 -11.733 2.348 1.00 96.06 154 ASN A O 1
ATOM 1206 N N . LYS A 1 155 ? -4.130 -10.826 2.103 1.00 95.56 155 LYS A N 1
ATOM 1207 C CA . LYS A 1 155 ? -3.837 -10.265 0.772 1.00 95.56 155 LYS A CA 1
ATOM 1208 C C . LYS A 1 155 ? -2.774 -9.163 0.821 1.00 95.56 155 LYS A C 1
ATOM 1210 O O . LYS A 1 155 ? -1.900 -9.149 -0.039 1.00 95.56 155 LYS A O 1
ATOM 1215 N N . THR A 1 156 ? -2.802 -8.265 1.809 1.00 95.94 156 THR A N 1
ATOM 1216 C CA . THR A 1 156 ? -1.778 -7.214 1.957 1.00 95.94 156 THR A CA 1
ATOM 1217 C C . THR A 1 156 ? -0.398 -7.792 2.293 1.00 95.94 156 THR A C 1
ATOM 1219 O O . THR A 1 156 ? 0.593 -7.312 1.746 1.00 95.94 156 THR A O 1
ATOM 1222 N N . ARG A 1 157 ? -0.320 -8.860 3.105 1.00 96.06 157 ARG A N 1
ATOM 1223 C CA . ARG A 1 157 ? 0.928 -9.617 3.348 1.00 96.06 157 ARG A CA 1
ATOM 1224 C C . ARG A 1 157 ? 1.520 -10.152 2.044 1.00 96.06 157 ARG A C 1
ATOM 1226 O O . ARG A 1 157 ? 2.638 -9.772 1.701 1.00 96.06 157 ARG A O 1
ATOM 1233 N N . LEU A 1 158 ? 0.728 -10.894 1.266 1.00 95.31 158 LEU A N 1
ATOM 1234 C CA . LEU A 1 158 ? 1.151 -11.439 -0.031 1.00 95.31 158 LEU A CA 1
ATOM 1235 C C . LEU A 1 158 ? 1.598 -10.345 -1.017 1.00 95.31 158 LEU A C 1
ATOM 1237 O O . LEU A 1 158 ? 2.561 -10.545 -1.754 1.00 95.31 158 LEU A O 1
ATOM 1241 N N . ILE A 1 159 ? 0.955 -9.167 -1.016 1.00 95.00 159 ILE A N 1
ATOM 1242 C CA . ILE A 1 159 ? 1.420 -8.012 -1.805 1.00 95.00 159 ILE A CA 1
ATOM 1243 C C . ILE A 1 159 ? 2.794 -7.532 -1.312 1.00 95.00 159 ILE A C 1
ATOM 1245 O O . ILE A 1 159 ? 3.683 -7.334 -2.135 1.00 95.00 159 ILE A O 1
ATOM 1249 N N . SER A 1 160 ? 2.999 -7.371 0.002 1.00 95.31 160 SER A N 1
ATOM 1250 C CA . SER A 1 160 ? 4.294 -6.935 0.556 1.00 95.31 160 SER A CA 1
ATOM 1251 C C . SER A 1 160 ? 5.431 -7.935 0.301 1.00 95.31 160 SER A C 1
ATOM 1253 O O . SER A 1 160 ? 6.575 -7.540 0.109 1.00 95.31 160 SER A O 1
ATOM 1255 N N . GLU A 1 161 ? 5.119 -9.226 0.213 1.00 94.19 161 GLU A N 1
ATOM 1256 C CA . GLU A 1 161 ? 6.071 -10.286 -0.147 1.00 94.19 161 GLU A CA 1
ATOM 1257 C C . GLU A 1 161 ? 6.362 -10.329 -1.659 1.00 94.19 161 GLU A C 1
ATOM 1259 O O . GLU A 1 161 ? 7.407 -10.827 -2.071 1.00 94.19 161 GLU A O 1
ATOM 1264 N N . SER A 1 162 ? 5.473 -9.758 -2.480 1.00 93.00 162 SER A N 1
ATOM 1265 C CA . SER A 1 162 ? 5.548 -9.765 -3.950 1.00 93.00 162 SER A CA 1
ATOM 1266 C C . SER A 1 162 ? 5.970 -8.423 -4.572 1.00 93.00 162 SER A C 1
ATOM 1268 O O . SER A 1 162 ? 5.992 -8.305 -5.799 1.00 93.00 162 SER A O 1
ATOM 1270 N N . ILE A 1 163 ? 6.267 -7.387 -3.772 1.00 91.19 163 ILE A N 1
ATOM 1271 C CA . ILE A 1 163 ? 6.579 -6.039 -4.276 1.00 91.19 163 ILE A CA 1
ATOM 1272 C C . ILE A 1 163 ? 8.096 -5.812 -4.418 1.00 91.19 163 ILE A C 1
ATOM 1274 O O . ILE A 1 163 ? 8.830 -5.513 -3.472 1.00 91.19 163 ILE A O 1
ATOM 1278 N N . PHE A 1 164 ? 8.582 -5.946 -5.652 1.00 90.50 164 PHE A N 1
ATOM 1279 C CA . PHE A 1 164 ? 10.004 -5.845 -5.987 1.00 90.50 164 PHE A CA 1
ATOM 1280 C C . PHE A 1 164 ? 10.344 -4.518 -6.668 1.00 90.50 164 PHE A C 1
ATOM 1282 O O . PHE A 1 164 ? 9.559 -3.972 -7.440 1.00 90.50 164 PHE A O 1
ATOM 1289 N N . PHE A 1 165 ? 11.549 -4.004 -6.411 1.00 90.94 165 PHE A N 1
ATOM 1290 C CA . PHE A 1 165 ? 12.074 -2.871 -7.168 1.00 90.94 165 PHE A CA 1
ATOM 1291 C C . PHE A 1 165 ? 12.527 -3.305 -8.565 1.00 90.94 165 PHE A C 1
ATOM 1293 O O . PHE A 1 165 ? 13.271 -4.276 -8.711 1.00 90.94 165 PHE A O 1
ATOM 1300 N N . ARG A 1 166 ? 12.174 -2.501 -9.568 1.00 89.62 166 ARG A N 1
ATOM 1301 C CA . ARG A 1 166 ? 12.728 -2.542 -10.923 1.00 89.62 166 ARG A CA 1
ATOM 1302 C C . ARG A 1 166 ? 13.347 -1.174 -11.229 1.00 89.62 166 ARG A C 1
ATOM 1304 O O . ARG A 1 166 ? 12.836 -0.156 -10.767 1.00 89.62 166 ARG A O 1
ATOM 1311 N N . ARG A 1 167 ? 14.425 -1.139 -12.020 1.00 88.44 167 ARG A N 1
ATOM 1312 C CA . ARG A 1 167 ? 14.876 0.118 -12.640 1.00 88.44 167 ARG A CA 1
ATOM 1313 C C . ARG A 1 167 ? 13.789 0.615 -13.617 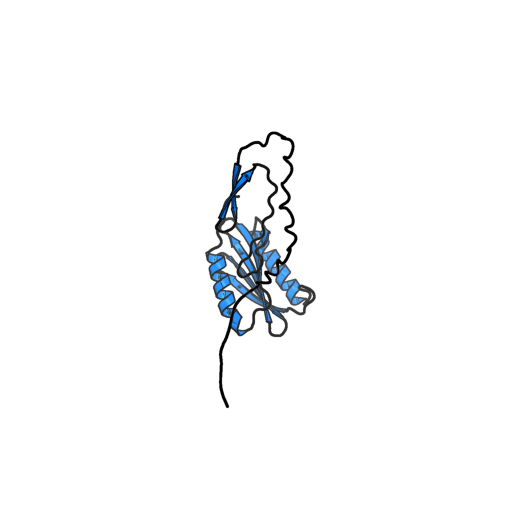1.00 88.44 167 ARG A C 1
ATOM 1315 O O . ARG A 1 167 ? 13.227 -0.240 -14.314 1.00 88.44 167 ARG A O 1
ATOM 1322 N N . PRO A 1 168 ? 13.489 1.929 -13.645 1.00 86.75 168 PRO A N 1
ATOM 1323 C CA . PRO A 1 168 ? 12.768 2.552 -14.754 1.00 86.75 168 PRO A CA 1
ATOM 1324 C C . PRO A 1 168 ? 13.410 2.182 -16.096 1.00 86.75 168 PRO A C 1
ATOM 1326 O O . PRO A 1 168 ? 14.662 2.185 -16.143 1.00 86.75 168 PRO A O 1
#

Organism: NCBI:txid46678

Secondary structure (DSSP, 8-state):
---------------------PPP--PPPPP-------EEEEEETTEEEEEETT------EEETTEEEEEEESSHHHHHHHHHHHHHHHHHTT-GGGS--EEEEEEE-TTS-EEEEEEETTEEEEEEEEE-TTS-EEEEEEEEEEGGGHHHHHHHHHHHHHH------

Radius of gyration: 28.08 Å; chains: 1; bounding box: 80×43×68 Å